Protein AF-A0A423W5U6-F1 (afdb_monomer_lite)

pLDDT: mean 81.65, std 13.74, range [50.94, 97.75]

Secondary structure (DSSP, 8-state):
-HHHHHHHHHHHHHHHHHHHHHHHHHHHHHTT-----------EEE-TTSHHHHHHHTT-HHHHHHHHHTTSS-TTEEETTS-BGGG-

Structure (mmCIF, N/CA/C/O backbone):
data_AF-A0A423W5U6-F1
#
_entry.id   AF-A0A423W5U6-F1
#
loop_
_atom_site.group_PDB
_atom_site.id
_atom_site.type_symbol
_atom_site.label_atom_id
_atom_site.label_alt_id
_atom_site.label_comp_id
_atom_site.label_asym_id
_atom_site.label_entity_id
_atom_site.label_seq_id
_atom_site.pdbx_PDB_ins_code
_atom_site.Cartn_x
_atom_site.Cartn_y
_atom_site.Cartn_z
_atom_site.occupancy
_atom_site.B_iso_or_equiv
_atom_site.auth_seq_id
_atom_site.auth_comp_id
_atom_site.auth_asym_id
_atom_site.auth_atom_id
_atom_site.pdbx_PDB_model_num
ATOM 1 N N . MET A 1 1 ? -7.035 -26.981 4.107 1.00 55.88 1 MET A N 1
ATOM 2 C CA . MET A 1 1 ? -6.739 -26.831 5.554 1.00 55.88 1 MET A CA 1
ATOM 3 C C . MET A 1 1 ? -5.405 -26.138 5.846 1.00 55.88 1 MET A C 1
ATOM 5 O O . MET A 1 1 ? -5.335 -25.416 6.827 1.00 55.88 1 MET A O 1
ATOM 9 N N . THR A 1 2 ? -4.369 -26.288 5.018 1.00 61.25 2 THR A N 1
ATOM 10 C CA . THR A 1 2 ? -3.028 -25.693 5.214 1.00 61.25 2 THR A CA 1
ATOM 11 C C . THR A 1 2 ? -2.977 -24.161 5.111 1.00 61.25 2 THR A C 1
ATOM 13 O O . THR A 1 2 ? -2.305 -23.528 5.920 1.00 61.25 2 THR A O 1
ATOM 16 N N . LEU A 1 3 ? -3.737 -23.549 4.195 1.00 59.03 3 LEU A N 1
ATOM 17 C CA . LEU A 1 3 ? -3.787 -22.084 4.025 1.00 59.03 3 LEU A CA 1
ATOM 18 C C . LEU A 1 3 ? -4.330 -21.343 5.260 1.00 59.03 3 LEU A C 1
ATOM 20 O O . LEU A 1 3 ? -3.771 -20.330 5.664 1.00 59.03 3 LEU A O 1
ATOM 24 N N . ALA A 1 4 ? -5.374 -21.876 5.900 1.00 66.31 4 ALA A N 1
ATOM 25 C CA . ALA A 1 4 ? -5.980 -21.261 7.084 1.00 66.31 4 ALA A CA 1
ATOM 26 C C . ALA A 1 4 ? -5.033 -21.270 8.299 1.00 66.31 4 ALA A C 1
ATOM 28 O O . ALA A 1 4 ? -4.998 -20.316 9.074 1.00 66.31 4 ALA A O 1
ATOM 29 N N . VAL A 1 5 ? -4.232 -22.331 8.446 1.00 71.50 5 VAL A N 1
ATOM 30 C CA . VAL A 1 5 ? -3.210 -22.429 9.499 1.00 71.50 5 VAL A CA 1
ATOM 31 C C . VAL A 1 5 ? -2.056 -21.464 9.221 1.00 71.50 5 VAL A C 1
ATOM 33 O O . VAL A 1 5 ? -1.605 -20.781 10.137 1.00 71.50 5 VAL A O 1
ATOM 36 N N . GLY A 1 6 ? -1.625 -21.352 7.958 1.00 64.69 6 GLY A N 1
ATOM 37 C CA . GLY A 1 6 ? -0.607 -20.386 7.537 1.00 64.69 6 GLY A CA 1
ATOM 38 C C . GLY A 1 6 ? -1.028 -18.938 7.792 1.00 64.69 6 GLY A C 1
ATOM 39 O O . GLY A 1 6 ? -0.273 -18.178 8.391 1.00 64.69 6 GLY A O 1
ATOM 40 N N . PHE A 1 7 ? -2.264 -18.579 7.432 1.00 73.38 7 PHE A N 1
ATOM 41 C CA . PHE A 1 7 ? -2.817 -17.249 7.697 1.00 73.38 7 PHE A CA 1
ATOM 42 C C . PHE A 1 7 ? -2.876 -16.948 9.200 1.00 73.38 7 PHE A C 1
ATOM 44 O O . PHE A 1 7 ? -2.421 -15.897 9.641 1.00 73.38 7 PHE A O 1
ATOM 51 N N . LYS A 1 8 ? -3.333 -17.912 10.011 1.00 80.00 8 LYS A N 1
ATOM 52 C CA . LYS A 1 8 ? -3.376 -17.776 11.473 1.00 80.00 8 LYS A CA 1
ATOM 53 C C . LYS A 1 8 ? -1.991 -17.534 12.084 1.00 80.00 8 LYS A C 1
ATOM 55 O O . LYS A 1 8 ? -1.871 -16.717 12.989 1.00 80.00 8 LYS A O 1
ATOM 60 N N . LEU A 1 9 ? -0.955 -18.212 11.588 1.00 79.06 9 LEU A N 1
ATOM 61 C CA . LEU A 1 9 ? 0.429 -18.022 12.039 1.00 79.06 9 LEU A CA 1
ATOM 62 C C . LEU A 1 9 ? 0.983 -16.640 11.671 1.00 79.06 9 LEU A C 1
ATOM 64 O O . LEU A 1 9 ? 1.709 -16.045 12.464 1.00 79.06 9 LEU A O 1
ATOM 68 N N . ILE A 1 10 ? 0.643 -16.128 10.486 1.00 78.12 10 ILE A N 1
ATOM 69 C CA . ILE A 1 10 ? 1.047 -14.785 10.052 1.00 78.12 10 ILE A CA 1
ATOM 70 C C . ILE A 1 10 ? 0.357 -13.725 10.916 1.00 78.12 10 ILE A C 1
ATOM 72 O O . ILE A 1 10 ? 1.041 -12.863 11.462 1.00 78.12 10 ILE A O 1
ATOM 76 N N . CYS A 1 11 ? -0.960 -13.829 11.120 1.00 73.12 11 CYS A N 1
ATOM 77 C CA . CYS A 1 11 ? -1.700 -12.915 11.995 1.00 73.12 11 CYS A CA 1
ATOM 78 C C . CYS A 1 11 ? -1.159 -12.925 13.431 1.00 73.12 11 CYS A C 1
ATOM 80 O O . CYS A 1 11 ? -0.971 -11.867 14.021 1.00 73.12 11 CYS A O 1
ATOM 82 N 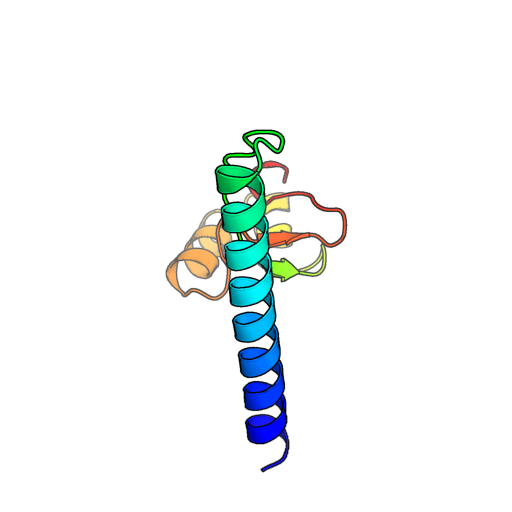N . ASP A 1 12 ? -0.866 -14.106 13.980 1.00 84.19 12 ASP A N 1
ATOM 83 C CA . ASP A 1 12 ? -0.298 -14.242 15.323 1.00 84.19 12 ASP A CA 1
ATOM 84 C C . ASP A 1 12 ? 1.092 -13.591 15.431 1.00 84.19 12 ASP A C 1
ATOM 86 O O . ASP A 1 12 ? 1.385 -12.910 16.410 1.00 84.19 12 ASP A O 1
ATOM 90 N N . ARG A 1 13 ? 1.937 -13.722 14.399 1.00 77.94 13 ARG A N 1
ATOM 91 C CA . ARG A 1 13 ? 3.236 -13.032 14.343 1.00 77.94 13 ARG A CA 1
ATOM 92 C C . ARG A 1 13 ? 3.100 -11.513 14.267 1.00 77.94 13 ARG A C 1
ATOM 94 O O . ARG A 1 13 ? 3.833 -10.830 14.975 1.00 77.94 13 ARG A O 1
ATOM 101 N N . ILE A 1 14 ? 2.183 -10.998 13.444 1.00 77.50 14 ILE A N 1
ATOM 102 C CA . ILE A 1 14 ? 1.935 -9.553 13.317 1.00 77.50 14 ILE A CA 1
ATOM 103 C C . ILE A 1 14 ? 1.467 -8.982 14.658 1.00 77.50 14 ILE A C 1
ATOM 105 O O . ILE A 1 14 ? 2.049 -8.018 15.143 1.00 77.50 14 ILE A O 1
ATOM 109 N N . LEU A 1 15 ? 0.495 -9.633 15.308 1.00 75.75 15 LEU A N 1
ATOM 110 C CA . LEU A 1 15 ? -0.010 -9.203 16.614 1.00 75.75 15 LEU A CA 1
ATOM 111 C C . LEU A 1 15 ? 1.085 -9.203 17.687 1.00 75.75 15 LEU A C 1
ATOM 113 O O . LEU A 1 15 ? 1.191 -8.254 18.460 1.00 75.75 15 LEU A O 1
ATOM 117 N N . ARG A 1 16 ? 1.928 -10.243 17.737 1.00 82.69 16 ARG A N 1
ATOM 118 C CA . ARG A 1 16 ? 3.059 -10.276 18.679 1.00 82.69 16 ARG A CA 1
ATOM 119 C C . ARG A 1 16 ? 4.049 -9.149 18.418 1.00 82.69 16 ARG A C 1
ATOM 121 O O . ARG A 1 16 ? 4.477 -8.506 19.369 1.00 82.69 16 ARG A O 1
ATOM 128 N N . PHE A 1 17 ? 4.377 -8.899 17.153 1.00 78.75 17 PHE A N 1
ATOM 129 C CA . PHE A 1 17 ? 5.273 -7.814 16.772 1.00 78.75 17 PHE A CA 1
ATOM 130 C C . PHE A 1 17 ? 4.715 -6.446 17.193 1.00 78.75 17 PHE A C 1
ATOM 132 O O . PHE A 1 17 ? 5.426 -5.665 17.820 1.00 78.75 17 PHE A O 1
ATOM 139 N N . GLU A 1 18 ? 3.430 -6.177 16.942 1.00 76.62 18 GLU A N 1
ATOM 140 C CA . GLU A 1 18 ? 2.774 -4.941 17.390 1.00 76.62 18 GLU A CA 1
ATOM 141 C C . GLU A 1 18 ? 2.833 -4.777 18.917 1.00 76.62 18 GLU A C 1
ATOM 143 O O . GLU A 1 18 ? 3.173 -3.698 19.409 1.00 76.62 18 GLU A O 1
ATOM 148 N N . ILE A 1 19 ? 2.570 -5.850 19.674 1.00 79.25 19 ILE A N 1
ATOM 149 C CA . ILE A 1 19 ? 2.649 -5.844 21.143 1.00 79.25 19 ILE A CA 1
ATOM 150 C C . ILE A 1 19 ? 4.081 -5.565 21.621 1.00 79.25 19 ILE A C 1
ATOM 152 O O . ILE A 1 19 ? 4.278 -4.749 22.524 1.00 79.25 19 ILE A O 1
ATOM 156 N N . GLU A 1 20 ? 5.086 -6.220 21.037 1.00 81.88 20 GLU A N 1
ATOM 157 C CA . GLU A 1 20 ? 6.495 -6.032 21.401 1.00 81.88 20 GLU A CA 1
ATOM 158 C C . GLU A 1 20 ? 6.954 -4.592 21.157 1.00 81.88 20 GLU A C 1
ATOM 160 O O . GLU A 1 20 ? 7.634 -3.997 22.005 1.00 81.88 20 GLU A O 1
ATOM 165 N N . VAL A 1 21 ? 6.536 -3.991 20.042 1.00 76.19 21 VAL A N 1
ATOM 166 C CA . VAL A 1 21 ? 6.871 -2.596 19.756 1.00 76.19 21 VAL A CA 1
ATOM 167 C C . VAL A 1 21 ? 6.166 -1.651 20.725 1.00 76.19 21 VAL A C 1
ATOM 169 O O . VAL A 1 21 ? 6.829 -0.795 21.311 1.00 76.19 21 VAL A O 1
ATOM 172 N N . GLN A 1 22 ? 4.870 -1.838 20.994 1.00 77.75 22 GLN A N 1
ATOM 173 C CA . GLN A 1 22 ? 4.152 -1.025 21.983 1.00 77.75 22 GLN A CA 1
ATOM 174 C C . GLN A 1 22 ? 4.807 -1.089 23.369 1.00 77.75 22 GLN A C 1
ATOM 176 O O . GLN A 1 22 ? 4.995 -0.059 24.021 1.00 77.75 22 GLN A O 1
ATOM 181 N N . GLN A 1 23 ? 5.214 -2.281 23.813 1.00 80.94 23 GLN A N 1
ATOM 182 C CA . GLN A 1 23 ? 5.923 -2.456 25.082 1.00 80.94 23 GLN A CA 1
ATOM 183 C C . GLN A 1 23 ? 7.290 -1.767 25.086 1.00 80.94 23 GLN A C 1
ATOM 185 O O . GLN A 1 23 ? 7.685 -1.187 26.100 1.00 80.94 23 GLN A O 1
ATOM 190 N N . THR A 1 24 ? 8.007 -1.802 23.965 1.00 75.94 24 THR A N 1
ATOM 191 C CA . THR A 1 24 ? 9.300 -1.124 23.814 1.00 75.94 24 THR A CA 1
ATOM 192 C C . THR A 1 24 ? 9.135 0.393 23.882 1.00 75.94 24 THR A C 1
ATOM 194 O O . THR A 1 24 ? 9.841 1.049 24.650 1.00 75.94 24 THR A O 1
ATOM 197 N N . CYS A 1 25 ? 8.139 0.946 23.184 1.00 68.50 25 CYS A N 1
ATOM 198 C CA . CYS A 1 25 ? 7.782 2.362 23.252 1.00 68.50 25 CYS A CA 1
ATOM 199 C C . CYS A 1 25 ? 7.398 2.791 24.677 1.00 68.50 25 CYS A C 1
ATOM 201 O O . CYS A 1 25 ? 7.871 3.823 25.153 1.00 68.50 25 CYS A O 1
ATOM 203 N N . LEU A 1 26 ? 6.600 1.986 25.392 1.00 73.12 26 LEU A N 1
ATOM 204 C CA . LEU A 1 26 ? 6.244 2.240 26.794 1.00 73.12 26 LEU A CA 1
ATOM 205 C C . LEU A 1 26 ? 7.471 2.231 27.710 1.00 73.12 26 LEU A C 1
ATOM 207 O O . LEU A 1 26 ? 7.622 3.125 28.542 1.00 73.12 26 LEU A O 1
ATOM 211 N N . ARG A 1 27 ? 8.378 1.258 27.551 1.00 73.69 27 ARG A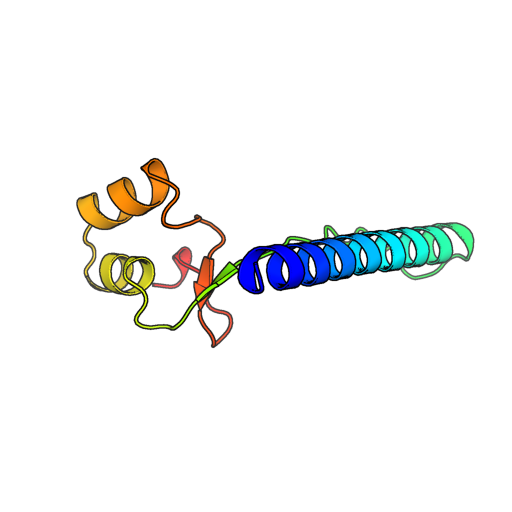 N 1
ATOM 212 C CA . ARG A 1 27 ? 9.635 1.219 28.315 1.00 73.69 27 ARG A CA 1
ATOM 213 C C . ARG A 1 27 ? 10.466 2.471 28.057 1.00 73.69 27 ARG A C 1
ATOM 215 O O . ARG A 1 27 ? 10.951 3.077 29.005 1.00 73.69 27 ARG A O 1
ATOM 222 N N . TRP A 1 28 ? 10.596 2.900 26.807 1.00 69.06 28 TRP A N 1
ATOM 223 C CA . TRP A 1 28 ? 11.326 4.127 26.487 1.00 69.06 28 TRP A CA 1
ATOM 224 C C . TRP A 1 28 ? 10.663 5.371 27.083 1.00 69.06 28 TRP A C 1
ATOM 226 O O . TRP A 1 28 ? 11.368 6.221 27.622 1.00 69.06 28 TRP A O 1
ATOM 236 N N . ALA A 1 29 ? 9.329 5.446 27.075 1.00 67.19 29 ALA A N 1
ATOM 237 C CA . ALA A 1 29 ? 8.584 6.535 27.703 1.00 67.19 29 ALA A CA 1
ATOM 238 C C . ALA A 1 29 ? 8.790 6.602 29.231 1.00 67.19 29 ALA A C 1
ATOM 240 O O . ALA A 1 29 ? 8.885 7.697 29.780 1.00 67.19 29 ALA A O 1
ATOM 241 N N . ILE A 1 30 ? 8.886 5.452 29.911 1.00 73.50 30 ILE A N 1
ATOM 242 C CA . ILE A 1 30 ? 9.081 5.366 31.370 1.00 73.50 30 ILE A CA 1
ATOM 243 C C . ILE A 1 30 ? 10.535 5.656 31.769 1.00 73.50 30 ILE A C 1
ATOM 245 O O . ILE A 1 30 ? 10.775 6.362 32.744 1.00 73.50 30 ILE A O 1
ATOM 249 N N . PHE A 1 31 ? 11.511 5.122 31.029 1.00 74.00 31 PHE A N 1
ATOM 250 C CA . PHE A 1 31 ? 12.931 5.164 31.406 1.00 74.00 31 PHE A CA 1
ATOM 251 C C . PHE A 1 31 ? 13.715 6.332 30.785 1.00 74.00 31 PHE A C 1
ATOM 253 O O . PHE A 1 31 ? 14.943 6.323 30.802 1.00 74.00 31 PHE A O 1
ATOM 260 N N . GLY A 1 32 ? 13.027 7.343 30.243 1.00 62.22 32 GLY A N 1
ATOM 261 C CA . GLY A 1 32 ? 13.678 8.536 29.689 1.00 62.22 32 GLY A CA 1
ATOM 262 C C . GLY A 1 32 ? 14.478 8.267 28.412 1.00 62.22 32 GLY A C 1
ATOM 263 O O . GLY A 1 32 ? 15.427 8.993 28.118 1.00 62.22 32 GLY A O 1
ATOM 264 N N . GLY A 1 33 ? 14.108 7.225 27.658 1.00 63.84 33 GLY A N 1
ATOM 265 C CA . GLY A 1 33 ? 14.632 6.995 26.315 1.00 63.84 33 GLY A CA 1
ATOM 266 C C . GLY A 1 33 ? 14.270 8.153 25.377 1.00 63.84 33 GLY A C 1
ATOM 267 O O . GLY A 1 33 ? 13.405 8.972 25.711 1.00 63.84 33 GLY A O 1
ATOM 268 N N . PRO A 1 34 ? 14.912 8.258 24.198 1.00 56.59 34 PRO A N 1
ATOM 269 C CA . PRO A 1 34 ? 14.539 9.270 23.220 1.00 56.59 34 PRO A CA 1
ATOM 270 C C . PRO A 1 34 ? 13.025 9.207 22.995 1.00 56.59 34 PRO A C 1
ATOM 272 O O . PRO A 1 34 ? 12.473 8.129 22.768 1.00 56.59 34 PRO A O 1
ATOM 275 N N . LYS A 1 35 ? 12.352 10.361 23.102 1.00 55.03 35 LYS A N 1
ATOM 276 C CA . LYS A 1 35 ? 10.924 10.533 22.795 1.00 55.03 35 LYS A CA 1
ATOM 277 C C . LYS A 1 35 ? 10.725 10.343 21.289 1.00 55.03 35 LYS A C 1
ATOM 279 O O . LYS A 1 35 ? 10.456 11.284 20.549 1.00 55.03 35 LYS A O 1
ATOM 284 N N . VAL A 1 36 ? 10.893 9.116 20.816 1.00 54.50 36 VAL A N 1
ATOM 285 C CA . VAL A 1 36 ? 10.461 8.725 19.487 1.00 54.50 36 VAL A CA 1
ATOM 286 C C . VAL A 1 36 ? 8.959 8.546 19.627 1.00 54.50 36 VAL A C 1
ATOM 288 O O . VAL A 1 36 ? 8.475 7.496 20.040 1.00 54.50 36 VAL A O 1
ATOM 291 N N . CYS A 1 37 ? 8.213 9.617 19.357 1.00 50.94 37 CYS A N 1
ATOM 292 C CA . CYS A 1 37 ? 6.782 9.539 19.086 1.00 50.94 37 CYS A CA 1
ATOM 293 C C . CYS A 1 37 ? 6.632 8.834 17.725 1.00 50.94 37 CYS A C 1
ATOM 295 O O . CYS A 1 37 ? 6.331 9.449 16.708 1.00 50.94 37 CYS A O 1
ATOM 297 N N . GLY A 1 38 ? 7.035 7.565 17.677 1.00 52.22 38 GLY A N 1
ATOM 298 C CA . GLY A 1 38 ? 7.082 6.766 16.470 1.00 52.22 38 GLY A CA 1
ATOM 299 C C . GLY A 1 38 ? 5.685 6.257 16.189 1.00 52.22 38 GLY A C 1
ATOM 300 O O . GLY A 1 38 ? 5.209 5.358 16.877 1.00 52.22 38 GLY A O 1
ATOM 301 N N . SER A 1 39 ? 5.026 6.835 15.189 1.00 52.50 39 SER A N 1
ATOM 302 C CA . SER A 1 39 ? 3.865 6.194 14.584 1.00 52.50 39 SER A CA 1
ATOM 303 C C . SER A 1 39 ? 4.379 5.042 13.733 1.00 52.50 39 SER A C 1
ATOM 305 O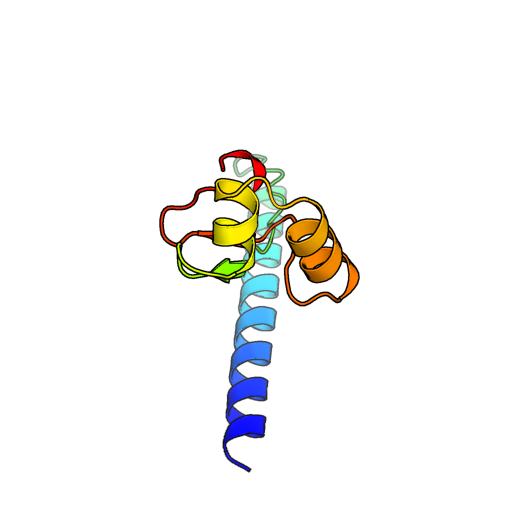 O . SER A 1 39 ? 4.964 5.260 12.670 1.00 52.50 39 SER A O 1
ATOM 307 N N . MET A 1 40 ? 4.203 3.815 14.213 1.00 53.94 40 MET A N 1
ATOM 308 C CA . MET A 1 40 ? 4.434 2.638 13.389 1.00 53.94 40 MET A CA 1
ATOM 309 C C . MET A 1 40 ? 3.330 2.587 12.337 1.00 53.94 40 MET A C 1
ATOM 311 O O . MET A 1 40 ? 2.163 2.392 12.664 1.00 53.94 40 MET A O 1
ATOM 315 N N . THR A 1 41 ? 3.701 2.818 11.082 1.00 60.78 41 THR A N 1
ATOM 316 C CA . THR A 1 41 ? 2.773 2.747 9.953 1.00 60.78 41 THR A CA 1
ATOM 317 C C . THR A 1 41 ? 3.089 1.472 9.188 1.00 60.78 41 THR A C 1
ATOM 319 O O . THR A 1 41 ? 4.237 1.245 8.810 1.00 60.78 41 THR A O 1
ATOM 322 N N . VAL A 1 42 ? 2.092 0.602 9.033 1.00 68.88 42 VAL A N 1
ATOM 323 C CA . VAL A 1 42 ? 2.228 -0.634 8.259 1.00 68.88 42 VAL A CA 1
ATOM 324 C C . VAL A 1 42 ? 1.997 -0.289 6.793 1.00 68.88 42 VAL A C 1
ATOM 326 O O . VAL A 1 42 ? 0.930 0.207 6.437 1.00 68.88 42 VAL A O 1
ATOM 329 N N . PHE A 1 43 ? 2.996 -0.553 5.956 1.00 76.38 43 PHE A N 1
ATOM 330 C CA . PHE A 1 43 ? 2.913 -0.384 4.509 1.00 76.38 43 PHE A CA 1
ATOM 331 C C . PHE A 1 43 ? 2.880 -1.752 3.833 1.00 76.38 43 PHE A C 1
ATOM 333 O O . PHE A 1 43 ? 3.526 -2.701 4.284 1.00 76.38 43 PHE A O 1
ATOM 340 N N . ASN A 1 44 ? 2.130 -1.848 2.742 1.00 83.19 44 ASN A N 1
ATOM 341 C CA . ASN A 1 44 ? 2.095 -3.045 1.915 1.00 83.19 44 ASN A CA 1
ATOM 342 C C . ASN A 1 44 ? 3.210 -2.954 0.876 1.00 83.19 44 ASN A C 1
ATOM 344 O O . ASN A 1 44 ? 3.174 -2.090 0.003 1.00 83.19 44 ASN A O 1
ATOM 348 N N . ILE A 1 45 ? 4.179 -3.864 0.959 1.00 90.38 45 ILE A N 1
ATOM 349 C CA . ILE A 1 45 ? 5.255 -3.951 -0.029 1.00 90.38 45 ILE A CA 1
ATOM 350 C C . ILE A 1 45 ? 4.760 -4.769 -1.220 1.00 90.38 45 ILE A C 1
ATOM 352 O O . ILE A 1 45 ? 4.277 -5.894 -1.050 1.00 90.38 45 ILE A O 1
ATOM 356 N N . ARG A 1 46 ? 4.878 -4.211 -2.425 1.00 92.25 46 ARG A N 1
ATOM 357 C CA . ARG A 1 46 ? 4.493 -4.861 -3.683 1.00 92.25 46 ARG A CA 1
ATOM 358 C C . ARG A 1 46 ? 5.641 -4.801 -4.700 1.00 92.25 46 ARG A C 1
ATOM 360 O O . ARG A 1 46 ? 6.468 -3.900 -4.619 1.00 92.25 46 ARG A O 1
ATOM 367 N N . PRO A 1 47 ? 5.697 -5.731 -5.668 1.00 93.25 47 PRO A N 1
ATOM 368 C CA . PRO A 1 47 ? 6.648 -5.645 -6.777 1.00 93.25 47 PRO A CA 1
ATOM 369 C C . PRO A 1 47 ? 6.506 -4.321 -7.538 1.00 93.25 47 PRO A C 1
ATOM 371 O O . PRO A 1 47 ? 5.384 -3.831 -7.685 1.00 93.25 47 PRO A O 1
ATOM 374 N N . TYR A 1 48 ? 7.605 -3.779 -8.075 1.00 91.19 48 TYR A N 1
ATOM 375 C CA . TYR A 1 48 ? 7.578 -2.522 -8.843 1.00 91.19 48 TYR A CA 1
ATOM 376 C C . TYR A 1 48 ? 6.654 -2.595 -10.077 1.00 91.19 48 TYR A C 1
ATOM 378 O O . TYR A 1 48 ? 6.141 -1.584 -10.548 1.00 91.19 48 TYR A O 1
ATOM 386 N N . ASP A 1 49 ? 6.414 -3.799 -10.605 1.00 92.25 49 ASP A N 1
ATOM 387 C CA . ASP A 1 49 ? 5.534 -4.054 -11.743 1.00 92.25 49 ASP A CA 1
ATOM 388 C C . ASP A 1 49 ? 4.087 -4.378 -11.329 1.00 92.25 49 ASP A C 1
ATOM 390 O O . ASP A 1 49 ? 3.270 -4.795 -12.160 1.00 92.25 49 ASP A O 1
ATOM 394 N N . ALA A 1 50 ? 3.713 -4.176 -10.062 1.00 94.69 50 ALA A N 1
ATOM 395 C CA . ALA A 1 50 ? 2.324 -4.300 -9.641 1.00 94.69 50 ALA A CA 1
ATOM 396 C C . ALA A 1 50 ? 1.418 -3.351 -10.448 1.00 94.69 50 ALA A C 1
ATOM 398 O O . ALA A 1 50 ? 1.847 -2.308 -10.946 1.00 94.69 50 ALA A O 1
ATOM 399 N N . SER A 1 51 ? 0.145 -3.726 -10.605 1.00 95.44 51 SER A N 1
ATOM 400 C CA . SER A 1 51 ? -0.812 -2.984 -11.441 1.00 95.44 51 SER A CA 1
ATOM 401 C C . SER A 1 51 ? -0.924 -1.511 -11.044 1.00 95.44 51 SER A C 1
ATOM 403 O O . SER A 1 51 ? -0.941 -0.658 -11.921 1.00 95.44 51 SER A O 1
ATOM 405 N N . ILE A 1 52 ? -0.897 -1.203 -9.743 1.00 96.00 52 ILE A N 1
ATOM 406 C CA . ILE A 1 52 ? -0.988 0.175 -9.248 1.00 96.00 52 ILE A CA 1
ATOM 407 C C . ILE A 1 52 ? 0.217 1.038 -9.658 1.00 96.00 52 ILE A C 1
ATOM 409 O O . ILE A 1 52 ? 0.019 2.140 -10.159 1.00 96.00 52 ILE A O 1
ATOM 413 N N . PHE A 1 53 ? 1.450 0.528 -9.553 1.00 96.00 53 PHE A N 1
ATOM 414 C CA . PHE A 1 53 ? 2.646 1.264 -9.985 1.00 96.00 53 PHE A CA 1
ATOM 415 C C . PHE A 1 53 ? 2.685 1.431 -11.502 1.00 96.00 53 PHE A C 1
ATOM 417 O O . PHE A 1 53 ? 3.026 2.501 -12.004 1.00 96.00 53 PHE A O 1
ATOM 424 N N . ARG A 1 54 ? 2.270 0.401 -12.254 1.00 95.50 54 ARG A N 1
ATOM 425 C CA . ARG A 1 54 ? 2.133 0.509 -13.713 1.00 95.50 54 ARG A CA 1
ATOM 426 C C . ARG A 1 54 ? 1.094 1.550 -14.119 1.00 95.50 54 ARG A C 1
ATOM 428 O O . ARG A 1 54 ? 1.343 2.278 -15.077 1.00 95.50 54 ARG A O 1
ATOM 435 N N . ALA A 1 55 ? -0.032 1.620 -13.416 1.00 96.19 55 ALA A N 1
ATOM 436 C CA . ALA A 1 55 ? -1.076 2.605 -13.667 1.00 96.19 55 ALA A CA 1
ATOM 437 C C . ALA A 1 55 ? -0.577 4.033 -13.378 1.00 96.19 55 ALA A C 1
ATOM 439 O O . ALA A 1 55 ? -0.732 4.903 -14.234 1.00 96.19 55 ALA A O 1
ATOM 440 N N . CYS A 1 56 ? 0.124 4.250 -12.253 1.00 95.25 56 CYS A N 1
ATOM 441 C CA . CYS A 1 56 ? 0.780 5.527 -11.937 1.00 95.25 56 CYS A CA 1
ATOM 442 C C . CYS A 1 56 ? 1.786 5.934 -13.023 1.00 95.25 56 CYS A C 1
ATOM 444 O O . CYS A 1 56 ? 1.642 6.992 -13.627 1.00 95.25 56 CYS A O 1
ATOM 446 N N . HIS A 1 57 ? 2.715 5.044 -13.386 1.00 94.50 57 HIS A N 1
ATOM 447 C CA . HIS A 1 57 ? 3.713 5.310 -14.429 1.00 94.50 57 HIS A CA 1
ATOM 448 C C . HIS A 1 57 ? 3.078 5.627 -15.799 1.00 94.50 57 HIS A C 1
ATOM 450 O O . HIS A 1 57 ? 3.655 6.337 -16.626 1.00 94.50 57 HIS A O 1
ATOM 456 N N . ARG A 1 58 ? 1.899 5.071 -16.092 1.00 95.56 58 ARG A N 1
ATOM 457 C CA . ARG A 1 58 ? 1.154 5.322 -17.338 1.00 95.56 58 ARG A CA 1
ATOM 458 C C . ARG A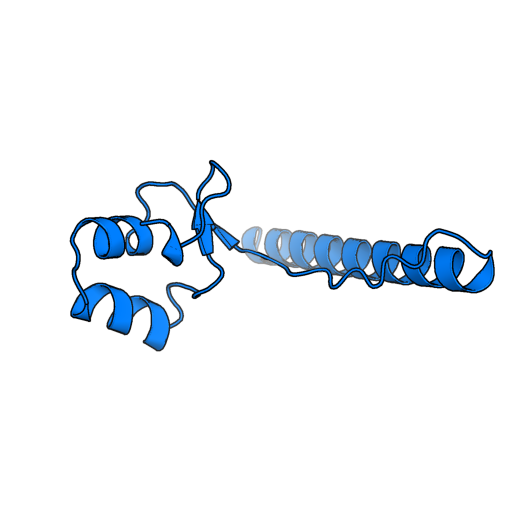 1 58 ? 0.225 6.528 -17.263 1.00 95.56 58 ARG A C 1
ATOM 460 O O . ARG A 1 58 ? -0.377 6.853 -18.284 1.00 95.56 58 ARG A O 1
ATOM 467 N N . TRP A 1 59 ? 0.123 7.180 -16.106 1.00 94.31 59 TRP A N 1
ATOM 468 C CA . TRP A 1 59 ? -0.831 8.257 -15.847 1.00 94.31 59 TRP A CA 1
ATOM 469 C C . TRP A 1 59 ? -2.286 7.819 -16.099 1.00 94.31 59 TRP A C 1
ATOM 471 O O . TRP A 1 59 ? -3.133 8.624 -16.492 1.00 94.31 59 TRP A O 1
ATOM 481 N N . ASP A 1 60 ? -2.583 6.534 -15.876 1.00 96.94 60 ASP A N 1
ATOM 482 C CA . ASP A 1 60 ? -3.920 5.966 -16.055 1.00 96.94 60 ASP A CA 1
ATOM 483 C C . ASP A 1 60 ? -4.765 6.210 -14.801 1.00 96.94 60 ASP A C 1
ATOM 485 O O . ASP A 1 60 ? -4.833 5.395 -13.877 1.00 96.94 60 ASP A O 1
ATOM 489 N N . TYR A 1 61 ? -5.385 7.388 -14.757 1.00 96.19 61 TYR A N 1
ATOM 490 C CA . TYR A 1 61 ? -6.212 7.815 -13.631 1.00 96.19 61 TYR A CA 1
ATOM 491 C C . TYR A 1 61 ? -7.361 6.843 -13.328 1.00 96.19 61 TYR A C 1
ATOM 493 O O . TYR A 1 61 ? -7.650 6.594 -12.157 1.00 96.19 61 TYR A O 1
ATOM 501 N N . GLU A 1 62 ? -8.012 6.293 -14.355 1.00 97.75 62 GLU A N 1
ATOM 502 C CA . GLU A 1 62 ? -9.170 5.413 -14.166 1.00 97.75 62 GLU A CA 1
ATOM 503 C C . GLU A 1 62 ? -8.747 4.076 -13.552 1.00 97.75 62 GLU A C 1
ATOM 505 O O . GLU A 1 62 ? -9.404 3.586 -12.629 1.00 97.75 62 GLU A O 1
ATOM 510 N N . GLU A 1 63 ? -7.614 3.516 -13.988 1.00 97.25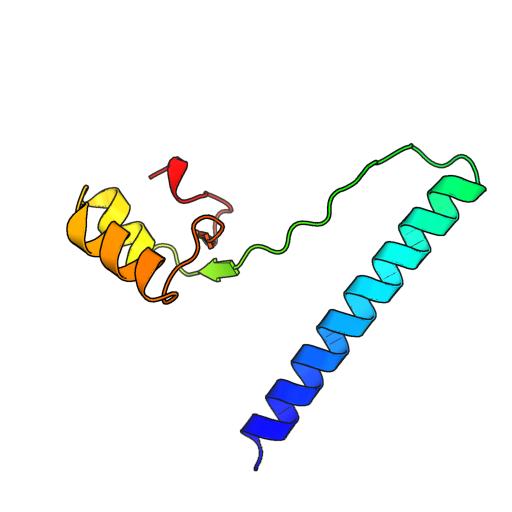 63 GLU A N 1
ATOM 511 C CA . GLU A 1 63 ? -7.060 2.302 -13.385 1.00 97.25 63 GLU A CA 1
ATOM 512 C C . GLU A 1 63 ? -6.605 2.547 -11.936 1.00 97.25 63 GLU A C 1
ATOM 514 O O . GLU A 1 63 ? -6.964 1.771 -11.045 1.00 97.25 63 GLU A O 1
ATOM 519 N N . VAL A 1 64 ? -5.897 3.652 -11.658 1.00 96.62 64 VAL A N 1
ATOM 520 C CA . VAL A 1 64 ? -5.496 4.024 -10.285 1.00 96.62 64 VAL A CA 1
ATOM 521 C C . VAL A 1 64 ? -6.722 4.160 -9.382 1.00 96.62 64 VAL A C 1
ATOM 523 O O . VAL A 1 64 ? -6.765 3.586 -8.291 1.00 96.62 64 VAL A O 1
ATOM 526 N N . ARG A 1 65 ? -7.745 4.885 -9.844 1.00 96.94 65 ARG A N 1
ATOM 527 C CA . ARG A 1 65 ? -8.986 5.094 -9.099 1.00 96.94 65 ARG A CA 1
ATOM 528 C C . ARG A 1 65 ? -9.682 3.771 -8.797 1.00 96.94 65 ARG A C 1
ATOM 530 O O . ARG A 1 65 ? -10.015 3.517 -7.641 1.00 96.94 65 ARG A O 1
ATOM 537 N N . TYR A 1 66 ? -9.864 2.920 -9.805 1.00 97.75 66 TYR A N 1
ATOM 538 C CA . TYR A 1 66 ? -10.503 1.617 -9.639 1.00 97.75 66 TYR A CA 1
ATOM 539 C C . TYR A 1 66 ? -9.758 0.733 -8.629 1.00 97.75 66 TYR A C 1
ATOM 541 O O . TYR A 1 66 ? -10.381 0.121 -7.757 1.00 97.75 66 TYR A O 1
ATOM 549 N N . LEU A 1 67 ? -8.426 0.671 -8.707 1.00 96.75 67 LEU A N 1
ATOM 550 C CA . LEU A 1 67 ? -7.609 -0.156 -7.815 1.00 96.75 67 LEU A CA 1
ATOM 551 C C . LEU A 1 67 ? -7.694 0.302 -6.352 1.00 96.75 67 LEU A C 1
ATOM 553 O O . LEU A 1 67 ? -7.755 -0.543 -5.455 1.00 96.75 67 LEU A O 1
ATOM 557 N N . LEU A 1 68 ? -7.738 1.615 -6.111 1.00 95.00 68 LEU A N 1
ATOM 558 C CA . LEU A 1 68 ? -7.892 2.181 -4.769 1.00 95.00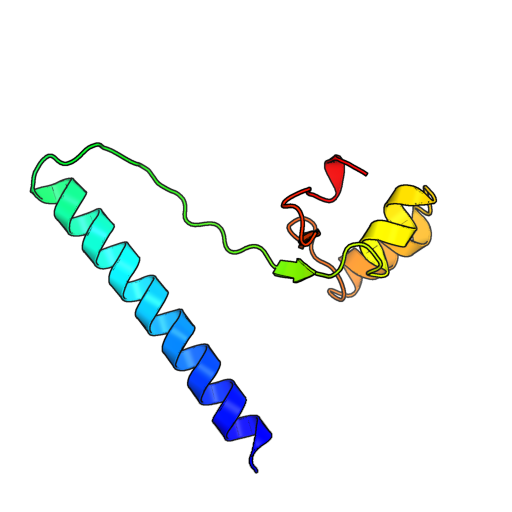 68 LEU A CA 1
ATOM 559 C C . LEU A 1 68 ? -9.317 1.999 -4.227 1.00 95.00 68 LEU A C 1
ATOM 561 O O . LEU A 1 68 ? -9.488 1.537 -3.100 1.00 95.00 68 LEU A O 1
ATOM 565 N N . GLU A 1 69 ? -10.348 2.310 -5.019 1.00 96.12 69 GLU A N 1
ATOM 566 C CA . GLU A 1 69 ? -11.753 2.203 -4.590 1.00 96.12 69 GLU A CA 1
ATOM 567 C C . GLU A 1 69 ? -12.183 0.746 -4.349 1.00 96.12 69 GLU A C 1
ATOM 569 O O . GLU A 1 69 ? -12.970 0.471 -3.444 1.00 96.12 69 GLU A O 1
ATOM 574 N N . SER A 1 70 ? -11.644 -0.204 -5.120 1.00 95.44 70 SER A N 1
ATOM 575 C CA . SER A 1 70 ? -11.911 -1.640 -4.943 1.00 95.44 70 SER A CA 1
ATOM 576 C C . SER A 1 70 ? -11.132 -2.281 -3.788 1.00 95.44 70 SER A C 1
ATOM 578 O O . SER A 1 70 ? -11.373 -3.446 -3.462 1.00 95.44 70 SER A O 1
ATOM 580 N N . GLY A 1 71 ? -10.185 -1.559 -3.176 1.00 92.44 71 GLY A N 1
ATOM 581 C CA . GLY A 1 71 ? -9.299 -2.082 -2.133 1.00 92.44 71 GLY A CA 1
ATOM 582 C C . GLY A 1 71 ? -8.256 -3.084 -2.639 1.00 92.44 71 GLY A C 1
ATOM 583 O O . GLY A 1 71 ? -7.603 -3.754 -1.837 1.00 92.44 71 GLY A O 1
ATOM 584 N N . GLN A 1 72 ? -8.084 -3.212 -3.960 1.00 91.62 72 GLN A N 1
ATOM 585 C CA . GLN A 1 72 ? -7.022 -4.032 -4.547 1.00 91.62 72 GLN A CA 1
ATOM 586 C C . GLN A 1 72 ? -5.646 -3.395 -4.358 1.00 91.62 72 GLN A C 1
ATOM 588 O O . GLN A 1 72 ? -4.650 -4.116 -4.292 1.00 91.62 72 GLN A O 1
ATOM 593 N N . ALA A 1 73 ? -5.588 -2.071 -4.229 1.00 93.56 73 ALA A N 1
ATOM 594 C CA . ALA A 1 73 ? -4.415 -1.287 -3.875 1.00 93.56 73 ALA A CA 1
ATOM 595 C C . ALA A 1 73 ? -4.702 -0.381 -2.670 1.00 93.56 73 ALA A C 1
ATOM 597 O O . ALA A 1 73 ? -5.853 -0.101 -2.337 1.00 93.56 73 ALA A O 1
ATOM 598 N N . SER A 1 74 ? -3.641 0.074 -2.017 1.00 91.00 74 SER A N 1
ATOM 599 C CA . SER A 1 74 ? -3.670 1.076 -0.955 1.00 91.00 74 SER A CA 1
ATOM 600 C C . SER A 1 74 ? -2.850 2.283 -1.384 1.00 91.00 74 SER A C 1
ATOM 602 O O . SER A 1 74 ? -1.807 2.131 -2.012 1.00 91.00 74 SER A O 1
ATOM 604 N N . LEU A 1 75 ? -3.263 3.482 -0.965 1.00 89.75 75 LEU A N 1
ATOM 605 C CA . LEU A 1 75 ? -2.459 4.698 -1.137 1.00 89.75 75 LEU A CA 1
ATOM 606 C C . LEU A 1 75 ? -1.065 4.567 -0.492 1.00 89.75 75 LEU A C 1
ATOM 608 O O . LEU A 1 75 ? -0.115 5.225 -0.899 1.00 89.75 75 LEU A O 1
ATOM 612 N N . TYR A 1 76 ? -0.970 3.708 0.523 1.00 89.81 76 TYR A N 1
ATOM 613 C CA . TYR A 1 76 ? 0.234 3.417 1.292 1.00 89.81 76 TYR A CA 1
ATOM 614 C C . TYR A 1 76 ? 0.976 2.169 0.781 1.00 89.81 76 TYR A C 1
ATOM 616 O O . TYR A 1 76 ? 1.767 1.583 1.519 1.00 89.81 76 TYR A O 1
ATOM 624 N N . ASP A 1 77 ? 0.679 1.695 -0.432 1.00 91.06 77 ASP A N 1
ATOM 625 C CA . ASP A 1 77 ? 1.504 0.671 -1.070 1.00 91.06 77 ASP A CA 1
ATOM 626 C C . ASP A 1 77 ? 2.882 1.264 -1.417 1.00 91.06 77 ASP A C 1
ATOM 628 O O . ASP A 1 77 ? 2.997 2.410 -1.859 1.00 91.06 77 ASP A O 1
ATOM 632 N N . VAL A 1 78 ? 3.925 0.467 -1.200 1.00 93.81 78 VAL A N 1
ATOM 633 C CA . VAL A 1 78 ? 5.328 0.836 -1.420 1.00 93.81 78 VAL A CA 1
ATOM 634 C C . VAL A 1 78 ? 5.980 -0.240 -2.282 1.00 93.81 78 VAL A C 1
ATOM 636 O O . VAL A 1 78 ? 5.658 -1.425 -2.143 1.00 93.81 78 VAL A O 1
ATOM 639 N N . ASP A 1 79 ? 6.840 0.159 -3.216 1.00 93.50 79 ASP A N 1
ATOM 640 C CA . ASP A 1 79 ? 7.550 -0.799 -4.057 1.00 93.50 79 ASP A CA 1
ATOM 641 C C . ASP A 1 79 ? 8.679 -1.510 -3.282 1.00 93.50 79 ASP A C 1
ATOM 643 O O . ASP A 1 79 ? 8.977 -1.216 -2.121 1.00 93.50 79 ASP A O 1
ATOM 647 N N . GLU A 1 80 ? 9.327 -2.480 -3.921 1.00 91.56 80 GLU A N 1
ATOM 648 C CA . GLU A 1 80 ? 10.449 -3.218 -3.328 1.00 91.56 80 GLU A CA 1
ATOM 649 C C . GLU A 1 80 ? 11.719 -2.376 -3.097 1.00 91.56 80 GLU A C 1
ATOM 651 O O . GLU A 1 80 ? 12.634 -2.826 -2.405 1.00 91.56 80 GLU A O 1
ATOM 656 N N . TYR A 1 81 ? 11.769 -1.155 -3.632 1.00 90.56 81 TYR A N 1
ATOM 657 C CA . TYR A 1 81 ? 12.848 -0.188 -3.433 1.00 90.56 81 TYR A CA 1
ATOM 658 C C . TYR A 1 81 ? 12.531 0.841 -2.339 1.00 90.56 81 TYR A C 1
ATOM 660 O O . TYR A 1 81 ? 13.417 1.600 -1.946 1.00 90.56 81 TYR A O 1
ATOM 668 N N . GLY A 1 82 ? 11.307 0.833 -1.805 1.00 88.94 82 GLY A N 1
ATOM 669 C CA . GLY A 1 82 ? 10.860 1.768 -0.778 1.00 88.94 82 GLY A CA 1
ATOM 670 C C . GLY A 1 82 ? 10.147 3.011 -1.316 1.00 88.94 82 GLY A C 1
ATOM 671 O O . GLY A 1 82 ? 9.835 3.887 -0.512 1.00 88.94 82 GLY A O 1
ATOM 672 N N . ASN A 1 83 ? 9.864 3.089 -2.619 1.00 90.88 83 ASN A N 1
ATOM 673 C CA . ASN A 1 83 ? 9.204 4.239 -3.231 1.00 90.88 83 ASN A CA 1
ATOM 674 C C . ASN A 1 83 ? 7.678 4.121 -3.112 1.00 90.88 83 ASN A C 1
ATOM 676 O O . ASN A 1 83 ? 7.088 3.072 -3.403 1.00 90.88 83 ASN A O 1
ATOM 680 N N . GLY A 1 84 ? 7.025 5.201 -2.686 1.00 91.06 84 GLY A N 1
ATOM 681 C CA . GLY A 1 84 ? 5.564 5.268 -2.600 1.00 91.06 84 GLY A CA 1
ATOM 682 C C . GLY A 1 84 ? 4.888 5.599 -3.934 1.00 91.06 84 GLY A C 1
ATOM 683 O O . GLY A 1 84 ? 5.522 6.052 -4.883 1.00 91.06 84 GLY A O 1
ATOM 684 N N . LEU A 1 85 ? 3.558 5.464 -3.992 1.00 90.94 85 LEU A N 1
ATOM 685 C CA . LEU A 1 85 ? 2.775 5.807 -5.193 1.00 90.94 85 LEU A CA 1
ATOM 686 C C . LEU A 1 85 ? 2.912 7.265 -5.651 1.00 90.94 85 LEU A C 1
ATOM 688 O O . LEU A 1 85 ? 2.722 7.537 -6.826 1.00 90.94 85 LEU A O 1
ATOM 692 N N . LEU A 1 86 ? 3.213 8.198 -4.741 1.00 89.00 86 LEU A N 1
ATOM 693 C CA . LEU A 1 86 ? 3.390 9.621 -5.067 1.00 89.00 86 LEU A CA 1
ATOM 694 C C . LEU A 1 86 ? 4.732 9.934 -5.743 1.00 89.00 86 LEU A C 1
ATOM 696 O O . LEU A 1 86 ? 4.946 11.064 -6.174 1.00 89.00 86 LEU A O 1
ATOM 700 N N . GLU A 1 87 ? 5.642 8.965 -5.785 1.00 88.50 87 GLU A N 1
ATOM 701 C CA . GLU A 1 87 ? 6.951 9.099 -6.425 1.00 88.50 87 GLU A CA 1
ATOM 702 C C . GLU A 1 87 ? 6.934 8.640 -7.895 1.00 88.50 87 GLU A C 1
ATOM 704 O O . GLU A 1 87 ? 7.897 8.902 -8.616 1.00 88.50 87 GLU A O 1
ATOM 709 N N . TYR A 1 88 ? 5.842 7.995 -8.335 1.00 83.69 88 TYR A N 1
ATOM 710 C CA . TYR A 1 88 ? 5.589 7.511 -9.700 1.00 83.69 88 TYR A CA 1
ATOM 711 C C . TYR A 1 88 ? 4.614 8.419 -10.454 1.00 83.69 88 TYR A C 1
ATOM 713 O O . TYR A 1 88 ? 4.854 8.638 -11.664 1.00 83.69 88 TYR A O 1
#

Sequence (88 aa):
MTLAVGFKLICDRILRFEIEVQQTCLRWAIFGGPKVCGSMTVFNIRPYDASIFRACHRWDYEEVRYLLESGQASLYDVDEYGNGLLEY

Radius of gyration: 17.59 Å; chains: 1; bounding box: 26×37×49 Å

Foldseek 3Di:
DVVVVVVVVVVVVVVVVVVVVVVVQVVCVVVVHPNCPDDDDDAAEDACPPQLNVCLVVVVPVSNVCCPVVVVDHQRHAYPVGHGSVND

Organism: NCBI:txid448051